Protein AF-A0A2V6KNR4-F1 (afdb_monomer)

pLDDT: mean 74.86, std 13.22, range [48.16, 92.19]

Structure (mmCIF, N/CA/C/O backbone):
data_AF-A0A2V6KNR4-F1
#
_entry.id   AF-A0A2V6KNR4-F1
#
loop_
_atom_site.group_PDB
_atom_site.id
_atom_site.type_symbol
_atom_site.label_atom_id
_atom_site.label_alt_id
_atom_site.label_comp_id
_atom_site.label_asym_id
_atom_site.label_entity_id
_atom_site.label_seq_id
_atom_site.pdbx_PDB_ins_code
_atom_site.Cartn_x
_atom_site.Cartn_y
_atom_site.Cartn_z
_atom_site.occupancy
_atom_site.B_iso_or_equiv
_atom_site.auth_seq_id
_atom_site.auth_comp_id
_atom_site.auth_asym_id
_atom_site.auth_atom_id
_atom_site.pdbx_PDB_model_num
ATOM 1 N N . MET A 1 1 ? -11.192 9.479 -8.116 1.00 60.47 1 MET A N 1
ATOM 2 C CA . MET A 1 1 ? -10.828 9.309 -6.692 1.00 60.47 1 MET A CA 1
ATOM 3 C C . MET A 1 1 ? -11.969 8.839 -5.786 1.00 60.47 1 MET A C 1
ATOM 5 O O . MET A 1 1 ? -11.672 8.175 -4.806 1.00 60.47 1 MET A O 1
ATOM 9 N N . LEU A 1 2 ? -13.256 9.095 -6.080 1.00 73.62 2 LEU A N 1
ATOM 10 C CA . LEU A 1 2 ? -14.372 8.610 -5.236 1.00 73.62 2 LEU A CA 1
ATOM 11 C C . LEU A 1 2 ? -14.431 7.077 -5.066 1.00 73.62 2 LEU A C 1
ATOM 13 O O . LEU A 1 2 ? -14.937 6.596 -4.057 1.00 73.62 2 LEU A O 1
ATOM 17 N N . HIS A 1 3 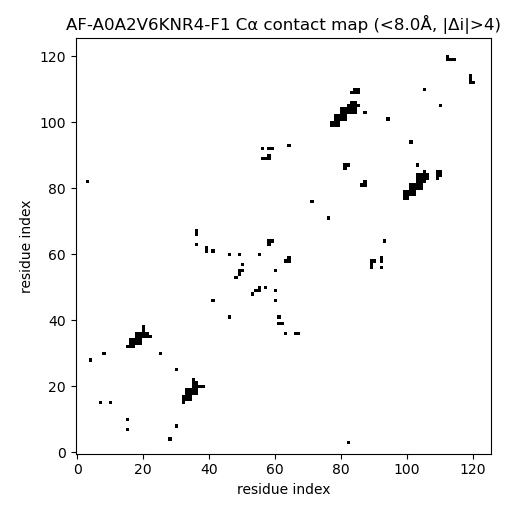? -13.924 6.321 -6.042 1.00 78.62 3 HIS A N 1
ATOM 18 C CA . HIS A 1 3 ? -13.917 4.855 -6.023 1.00 78.62 3 HIS A CA 1
ATOM 19 C C . HIS A 1 3 ? -13.032 4.268 -4.912 1.00 78.62 3 HIS A C 1
ATOM 21 O O . HIS A 1 3 ? -13.450 3.303 -4.282 1.00 78.62 3 HIS A O 1
ATOM 27 N N . ILE A 1 4 ? -11.877 4.879 -4.613 1.00 81.25 4 ILE A N 1
ATOM 28 C CA . ILE A 1 4 ? -10.983 4.417 -3.536 1.00 81.25 4 ILE A CA 1
ATOM 29 C C . ILE A 1 4 ? -11.666 4.631 -2.187 1.00 81.25 4 ILE A C 1
ATOM 31 O O . ILE A 1 4 ? -11.837 3.693 -1.417 1.00 81.25 4 ILE A O 1
ATOM 35 N N . TYR A 1 5 ? -12.133 5.859 -1.941 1.00 85.19 5 TYR A N 1
ATOM 36 C CA . TYR A 1 5 ? -12.766 6.227 -0.675 1.00 85.19 5 TYR A CA 1
ATOM 37 C C . TYR A 1 5 ? -13.986 5.359 -0.362 1.00 85.19 5 TYR A C 1
ATOM 39 O O . TYR A 1 5 ? -14.135 4.869 0.754 1.00 85.19 5 TYR A O 1
ATOM 47 N N . ARG A 1 6 ? -14.850 5.130 -1.361 1.00 85.88 6 ARG A N 1
ATOM 48 C CA . ARG A 1 6 ? -16.026 4.269 -1.197 1.00 85.88 6 ARG A CA 1
ATOM 49 C C . ARG A 1 6 ? -15.644 2.831 -0.882 1.00 85.88 6 ARG A C 1
ATOM 51 O O . ARG A 1 6 ? -16.311 2.235 -0.051 1.00 85.88 6 ARG A O 1
ATOM 58 N N . GLN A 1 7 ? -14.609 2.287 -1.521 1.00 84.62 7 GLN A N 1
ATOM 59 C CA . GLN A 1 7 ? -14.187 0.914 -1.255 1.00 84.62 7 GLN A CA 1
ATOM 60 C C . GLN A 1 7 ? -13.631 0.764 0.155 1.00 84.62 7 GLN A C 1
ATOM 62 O O . GLN A 1 7 ? -14.118 -0.093 0.877 1.00 84.62 7 GLN A O 1
ATOM 67 N N . VAL A 1 8 ? -12.711 1.635 0.579 1.00 86.31 8 VAL A N 1
ATOM 68 C CA . VAL A 1 8 ? -12.142 1.557 1.933 1.00 86.31 8 VAL A CA 1
ATOM 69 C C . VAL A 1 8 ? -13.229 1.761 2.997 1.00 86.31 8 VAL A C 1
ATOM 71 O O . VAL A 1 8 ? -13.300 1.006 3.958 1.00 86.31 8 VAL A O 1
ATOM 74 N N . LYS A 1 9 ? -14.138 2.728 2.806 1.00 87.75 9 LYS A N 1
ATOM 75 C CA . LYS A 1 9 ? -15.211 3.022 3.774 1.00 87.75 9 LYS A CA 1
ATOM 76 C C . LYS A 1 9 ? -16.327 1.971 3.813 1.00 87.75 9 LYS A C 1
ATOM 78 O O . LYS A 1 9 ? -17.048 1.889 4.802 1.00 87.75 9 LYS A O 1
ATOM 83 N N . ALA A 1 10 ? -16.530 1.218 2.733 1.00 88.44 10 ALA A N 1
ATOM 84 C CA . ALA A 1 10 ? -17.597 0.222 2.658 1.00 88.44 10 ALA A CA 1
ATOM 85 C C . ALA A 1 10 ? -17.234 -1.111 3.329 1.00 88.44 10 ALA A C 1
ATOM 87 O O . ALA A 1 10 ? -18.125 -1.944 3.507 1.00 88.44 10 ALA A O 1
ATOM 88 N N . LEU A 1 11 ? -15.965 -1.319 3.695 1.00 87.81 11 LEU A N 1
ATOM 89 C CA . LEU A 1 11 ? -15.521 -2.526 4.383 1.00 87.81 11 LEU A CA 1
ATOM 90 C C . LEU A 1 11 ? -16.174 -2.614 5.770 1.00 87.81 11 LEU A C 1
ATOM 92 O O . LEU A 1 11 ? -16.211 -1.647 6.528 1.00 87.81 11 LEU A O 1
ATOM 96 N N . ARG A 1 12 ? -16.735 -3.784 6.085 1.00 87.50 12 ARG A N 1
ATOM 97 C CA . ARG A 1 12 ? -17.378 -4.090 7.370 1.00 87.50 12 ARG A CA 1
ATOM 98 C C . ARG A 1 12 ? -16.817 -5.400 7.904 1.00 87.50 12 ARG A C 1
ATOM 100 O O . ARG A 1 12 ? -16.539 -6.301 7.121 1.00 87.50 12 ARG A O 1
ATOM 107 N N . GLY A 1 13 ? -16.693 -5.508 9.226 1.00 88.00 13 GLY A N 1
ATOM 108 C CA . GLY A 1 13 ? -16.184 -6.719 9.883 1.00 88.00 13 GLY A CA 1
ATOM 109 C C . GLY A 1 13 ? -14.665 -6.897 9.806 1.00 88.00 13 GLY A C 1
ATOM 110 O O . GLY A 1 13 ? -14.168 -7.952 10.175 1.00 88.00 13 GLY A O 1
ATOM 111 N N . VAL A 1 14 ? -13.939 -5.876 9.348 1.00 88.81 14 VAL A N 1
ATOM 112 C CA . VAL A 1 14 ? -12.473 -5.827 9.317 1.00 88.81 14 VAL A CA 1
ATOM 113 C C . VAL A 1 14 ? -12.007 -4.489 9.879 1.00 88.81 14 VAL A C 1
ATOM 115 O O . VAL A 1 14 ? -12.684 -3.477 9.680 1.00 88.81 14 VAL A O 1
ATOM 118 N N . ASP A 1 15 ? -10.867 -4.481 10.572 1.00 89.88 15 ASP A N 1
ATOM 119 C CA . ASP A 1 15 ? -10.187 -3.238 10.929 1.00 89.88 15 ASP A CA 1
ATOM 120 C C . ASP A 1 15 ? -9.219 -2.847 9.810 1.00 89.88 15 ASP A C 1
ATOM 122 O O . ASP A 1 15 ? -8.408 -3.655 9.361 1.00 89.88 15 ASP A O 1
ATOM 126 N N . THR A 1 16 ? -9.338 -1.619 9.316 1.00 91.38 16 THR A N 1
ATOM 127 C CA . THR A 1 16 ? -8.638 -1.172 8.109 1.00 91.38 16 THR A CA 1
ATOM 128 C C . THR A 1 16 ? -7.863 0.097 8.379 1.00 91.38 16 THR A C 1
ATOM 130 O O . THR A 1 16 ? -8.418 1.079 8.877 1.00 91.38 16 THR A O 1
ATOM 133 N N . PHE A 1 17 ? -6.611 0.109 7.943 1.00 92.19 17 PHE A N 1
ATOM 134 C CA . PHE A 1 17 ? -5.792 1.306 7.847 1.00 92.19 17 PHE A CA 1
ATOM 135 C C . PHE A 1 17 ? -5.276 1.455 6.415 1.00 92.19 17 PHE A C 1
ATOM 137 O O . PHE A 1 17 ? -5.136 0.481 5.675 1.00 92.19 17 PHE A O 1
ATOM 144 N N . VAL A 1 18 ? -5.037 2.695 6.002 1.00 90.25 18 VAL A N 1
ATOM 145 C CA . VAL A 1 18 ? -4.603 3.029 4.646 1.00 90.25 18 VAL A CA 1
ATOM 146 C C . VAL A 1 18 ? -3.178 3.534 4.693 1.00 90.25 18 VAL A C 1
ATOM 148 O O . VAL A 1 18 ? -2.905 4.550 5.322 1.00 90.25 18 VAL A O 1
ATOM 151 N N . VAL A 1 19 ? -2.288 2.878 3.955 1.00 88.12 19 VAL A N 1
ATOM 152 C CA . VAL A 1 19 ? -0.924 3.358 3.739 1.00 88.12 19 VAL A CA 1
ATOM 153 C C . VAL A 1 19 ? -0.850 4.062 2.383 1.00 88.12 19 VAL A C 1
ATOM 155 O O . VAL A 1 19 ? -1.177 3.476 1.352 1.00 88.12 19 VAL A O 1
ATOM 158 N N . THR A 1 20 ? -0.425 5.326 2.358 1.00 85.81 20 THR A N 1
ATOM 159 C CA . THR A 1 20 ? -0.319 6.123 1.122 1.00 85.81 20 THR A CA 1
ATOM 160 C C . THR A 1 20 ? 0.936 6.994 1.097 1.00 85.81 20 THR A C 1
ATOM 162 O O . THR A 1 20 ? 1.550 7.266 2.122 1.00 85.81 20 THR A O 1
ATOM 165 N N . LYS A 1 21 ? 1.342 7.458 -0.089 1.00 81.00 21 LYS A N 1
ATOM 166 C CA . LYS A 1 21 ? 2.431 8.445 -0.245 1.00 81.00 21 LYS A CA 1
ATOM 167 C C . LYS A 1 21 ? 1.954 9.884 -0.083 1.00 81.00 21 LYS A C 1
ATOM 169 O O . LYS A 1 21 ? 2.765 10.775 0.153 1.00 81.00 21 LYS A O 1
ATOM 174 N N . GLU A 1 22 ? 0.664 10.117 -0.294 1.00 81.81 22 GLU A N 1
ATOM 175 C CA . GLU A 1 22 ? 0.073 11.447 -0.277 1.00 81.81 22 GLU A CA 1
ATOM 176 C C . GLU A 1 22 ? -1.418 11.360 0.051 1.00 81.81 22 GLU A C 1
ATOM 178 O O . GLU A 1 22 ? -2.108 10.434 -0.384 1.00 81.81 22 GLU A O 1
ATOM 183 N N . VAL A 1 23 ? -1.902 12.339 0.813 1.00 85.69 23 VAL A N 1
ATOM 184 C CA . VAL A 1 23 ? -3.318 12.517 1.141 1.00 85.69 23 VAL A CA 1
ATOM 185 C C . VAL A 1 23 ? -3.790 13.794 0.464 1.00 85.69 23 VAL A C 1
ATOM 187 O O . VAL A 1 23 ? -3.161 14.839 0.602 1.00 85.69 23 VAL A O 1
ATOM 190 N N . GLN A 1 24 ? -4.901 13.717 -0.265 1.00 86.69 24 GLN A N 1
ATOM 191 C CA . GLN A 1 24 ? -5.499 14.863 -0.944 1.00 86.69 24 GLN A CA 1
ATOM 192 C C . GLN A 1 24 ? -6.975 14.982 -0.568 1.00 86.69 24 GLN A C 1
ATOM 194 O O . GLN A 1 24 ? -7.670 13.972 -0.467 1.00 86.69 24 GLN A O 1
ATOM 199 N N . ASN A 1 25 ? -7.470 16.217 -0.440 1.00 85.56 25 ASN A N 1
ATOM 200 C CA . ASN A 1 25 ? -8.877 16.518 -0.149 1.00 85.56 25 ASN A CA 1
ATOM 201 C C . ASN A 1 25 ? -9.402 15.861 1.148 1.00 85.56 25 ASN A C 1
ATOM 203 O O . ASN A 1 25 ? -10.516 15.334 1.161 1.00 85.56 25 ASN A O 1
ATOM 207 N N . ALA A 1 26 ? -8.618 15.895 2.232 1.00 85.81 26 ALA A N 1
ATOM 208 C CA . ALA A 1 26 ? -8.975 15.272 3.512 1.00 85.81 26 ALA A CA 1
ATOM 209 C C . ALA A 1 26 ? -10.314 15.782 4.083 1.00 85.81 26 ALA A C 1
ATOM 211 O O . ALA A 1 26 ? -11.095 14.995 4.607 1.00 85.81 26 ALA A O 1
ATOM 212 N N . GLU A 1 27 ? -10.626 17.069 3.892 1.00 86.50 27 GLU A N 1
ATOM 213 C CA . GLU A 1 27 ? -11.904 17.672 4.307 1.00 86.50 27 GLU A CA 1
ATOM 214 C C . GLU A 1 27 ? -13.115 17.045 3.599 1.00 86.50 27 GLU A C 1
ATOM 216 O O . GLU A 1 27 ? -14.188 16.899 4.180 1.00 86.50 27 GLU A O 1
ATOM 221 N N . ARG A 1 28 ? -12.946 16.637 2.335 1.00 86.50 28 ARG A N 1
ATOM 222 C CA . ARG A 1 28 ? -14.015 16.040 1.524 1.00 86.50 28 ARG A CA 1
ATOM 223 C C . ARG A 1 28 ? -14.112 14.524 1.703 1.00 86.50 28 ARG A C 1
ATOM 225 O O . ARG A 1 28 ? -15.179 13.951 1.485 1.00 86.50 28 ARG A O 1
ATOM 232 N N . PHE A 1 29 ? -13.007 13.877 2.067 1.00 86.50 29 PHE A N 1
ATOM 233 C CA . PHE A 1 29 ? -12.893 12.426 2.207 1.00 86.50 29 PHE A CA 1
ATOM 234 C C . PHE A 1 29 ? -12.259 12.054 3.554 1.00 86.50 29 PHE A C 1
ATOM 236 O O . PHE A 1 29 ? -11.127 11.569 3.585 1.00 86.50 29 PHE A O 1
ATOM 243 N N . PRO A 1 30 ? -12.980 12.259 4.672 1.00 86.69 30 PRO A N 1
ATOM 244 C CA . PRO A 1 30 ? -12.440 11.986 5.996 1.00 86.69 30 PRO A CA 1
ATOM 245 C C . PRO A 1 30 ? -12.264 10.480 6.210 1.00 86.69 30 PRO A C 1
ATOM 247 O O . PRO A 1 30 ? -13.205 9.701 5.998 1.00 86.69 30 PRO A O 1
ATOM 250 N N . PHE A 1 31 ? -11.060 10.089 6.627 1.00 87.19 31 PHE A N 1
ATOM 251 C CA . PHE A 1 31 ? -10.692 8.739 7.046 1.00 87.19 31 PHE A CA 1
ATOM 252 C C . PHE A 1 31 ? -9.608 8.839 8.128 1.00 87.19 31 PHE A C 1
ATOM 254 O O . PHE A 1 31 ? -8.637 9.567 7.947 1.00 87.19 31 PHE A O 1
ATOM 261 N N . GLU A 1 32 ? -9.792 8.158 9.260 1.00 83.38 32 GLU A N 1
ATOM 262 C CA . GLU A 1 32 ? -8.971 8.379 10.462 1.00 83.38 32 GLU A CA 1
ATOM 263 C C . GLU A 1 32 ? -7.641 7.619 10.427 1.00 83.38 32 GLU A C 1
ATOM 265 O O . GLU A 1 32 ? -6.590 8.176 10.733 1.00 83.38 32 GLU A O 1
ATOM 270 N N . LYS A 1 33 ? -7.665 6.346 10.020 1.00 88.88 33 LYS A N 1
ATOM 271 C CA . LYS A 1 33 ? -6.498 5.454 10.061 1.00 88.88 33 LYS A CA 1
ATOM 272 C C . LYS A 1 33 ? -5.667 5.566 8.782 1.00 88.88 33 LYS A C 1
ATOM 274 O O . LYS A 1 33 ? -5.646 4.639 7.973 1.00 88.88 33 LYS A O 1
ATOM 279 N N . ILE A 1 34 ? -5.031 6.719 8.564 1.00 88.56 34 ILE A N 1
ATOM 280 C CA . ILE A 1 34 ? -4.140 6.950 7.416 1.00 88.56 34 ILE A CA 1
ATOM 281 C C . ILE A 1 34 ? -2.685 7.053 7.873 1.00 88.56 34 ILE A C 1
ATOM 283 O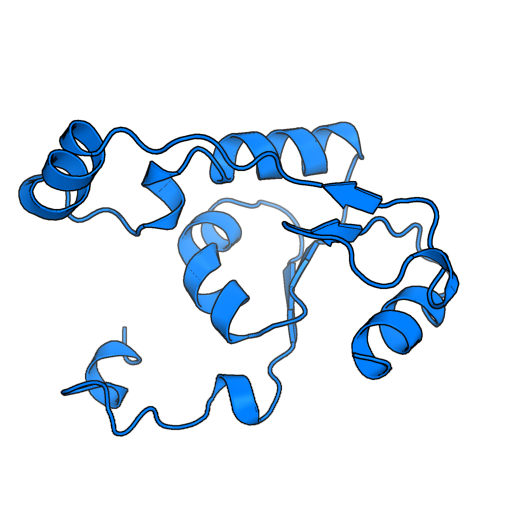 O . ILE A 1 34 ? -2.340 7.914 8.675 1.00 88.56 34 ILE A O 1
ATOM 287 N N . GLU A 1 35 ? -1.825 6.243 7.266 1.00 86.69 35 GLU A N 1
ATOM 288 C CA . GLU A 1 35 ? -0.375 6.282 7.421 1.00 86.69 35 GLU A CA 1
ATOM 289 C C . GLU A 1 35 ? 0.273 6.831 6.148 1.00 86.69 35 GLU A C 1
ATOM 291 O O . GLU A 1 35 ? 0.122 6.279 5.051 1.00 86.69 35 GLU A O 1
ATOM 296 N N . VAL A 1 36 ? 1.008 7.936 6.281 1.00 83.75 36 VAL A N 1
ATOM 297 C CA . VAL A 1 36 ? 1.701 8.565 5.151 1.00 83.75 36 VAL A CA 1
ATOM 298 C C . VAL A 1 36 ? 3.163 8.143 5.148 1.00 83.75 36 VAL A C 1
ATOM 300 O O . VAL A 1 36 ? 3.926 8.508 6.042 1.00 83.75 36 VAL A O 1
ATOM 303 N N . ILE A 1 37 ? 3.582 7.407 4.115 1.00 77.81 37 ILE A N 1
ATOM 304 C CA . ILE A 1 37 ? 4.978 6.991 3.964 1.00 77.81 37 ILE A CA 1
ATOM 305 C C . ILE A 1 37 ? 5.838 8.237 3.699 1.00 77.81 37 ILE A C 1
ATOM 307 O O . ILE A 1 37 ? 5.631 8.921 2.686 1.00 77.81 37 ILE A O 1
ATOM 311 N N . PRO A 1 38 ? 6.845 8.530 4.542 1.00 67.06 38 PRO A N 1
ATOM 312 C CA . PRO A 1 38 ? 7.729 9.661 4.320 1.00 67.06 38 PRO A CA 1
ATOM 313 C C . PRO A 1 38 ? 8.538 9.466 3.033 1.00 67.06 38 PRO A C 1
ATOM 315 O O . PRO A 1 38 ? 9.177 8.433 2.816 1.00 67.06 38 PRO A O 1
ATOM 318 N N . LYS A 1 39 ? 8.563 10.492 2.175 1.00 60.50 39 LYS A N 1
ATOM 319 C CA . LYS A 1 39 ? 9.411 10.517 0.974 1.00 60.50 39 LYS A CA 1
ATOM 320 C C . LYS A 1 3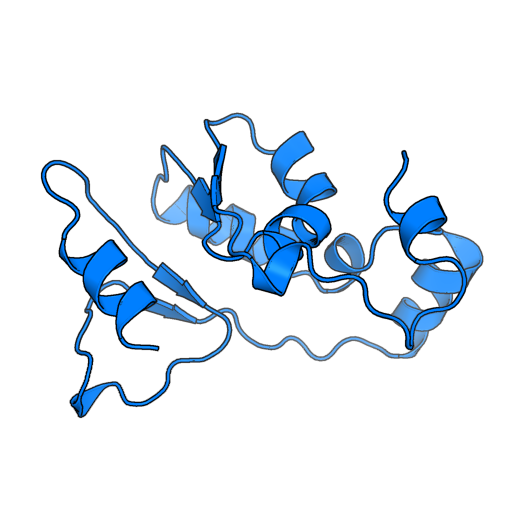9 ? 10.883 10.618 1.405 1.00 60.50 39 LYS A C 1
ATOM 322 O O . LYS A 1 39 ? 11.396 11.718 1.607 1.00 60.50 39 LYS A O 1
ATOM 327 N N . ARG A 1 40 ? 11.586 9.488 1.554 1.00 57.62 40 ARG A N 1
ATOM 328 C CA . ARG A 1 40 ? 13.043 9.503 1.774 1.00 57.62 40 ARG A CA 1
ATOM 329 C C . ARG A 1 40 ? 13.755 9.999 0.515 1.00 57.62 40 ARG A C 1
ATOM 331 O O . ARG A 1 40 ? 13.483 9.536 -0.593 1.00 57.62 40 ARG A O 1
ATOM 338 N N . ARG A 1 41 ? 14.687 10.944 0.687 1.00 53.69 41 ARG A N 1
ATOM 339 C CA . ARG A 1 41 ? 15.568 11.405 -0.394 1.00 53.69 41 ARG A CA 1
ATOM 340 C C . ARG A 1 41 ? 16.472 10.243 -0.809 1.00 53.69 41 ARG A C 1
ATOM 342 O O . ARG A 1 41 ? 17.332 9.820 -0.045 1.00 53.69 41 ARG A O 1
ATOM 349 N N . THR A 1 42 ? 16.271 9.713 -2.010 1.00 55.34 42 THR A N 1
ATOM 350 C CA . THR A 1 42 ? 17.174 8.720 -2.603 1.00 55.34 42 THR A CA 1
ATOM 351 C C . THR A 1 42 ? 18.512 9.369 -2.930 1.00 55.34 42 THR A C 1
ATOM 353 O O . THR A 1 42 ? 18.548 10.349 -3.673 1.00 55.34 42 THR A O 1
ATOM 356 N N . ASN A 1 43 ? 19.612 8.800 -2.438 1.00 55.97 43 ASN A N 1
ATOM 357 C CA . ASN A 1 43 ? 20.950 9.208 -2.859 1.00 55.97 43 ASN A CA 1
ATOM 358 C C . ASN A 1 43 ? 21.136 8.871 -4.350 1.00 55.97 43 ASN A C 1
ATOM 360 O O . ASN A 1 43 ? 20.952 7.727 -4.765 1.00 55.97 43 ASN A O 1
ATOM 364 N N . LEU A 1 44 ? 21.494 9.844 -5.185 1.00 55.06 44 LEU A N 1
ATOM 365 C CA . LEU A 1 44 ? 21.645 9.624 -6.632 1.00 55.06 44 LEU A CA 1
ATOM 366 C C . LEU A 1 44 ? 22.779 8.630 -6.959 1.00 55.06 44 LEU A C 1
ATOM 368 O O . LEU A 1 44 ? 22.680 7.872 -7.921 1.00 55.06 44 LEU A O 1
ATOM 372 N N . PHE A 1 45 ? 23.814 8.563 -6.118 1.00 59.28 45 PHE A N 1
ATOM 373 C CA . PHE A 1 45 ? 24.944 7.641 -6.283 1.00 59.28 45 PHE A CA 1
ATOM 374 C C . PHE A 1 45 ? 24.565 6.182 -6.046 1.00 59.28 45 PHE A C 1
ATOM 376 O O . PHE A 1 45 ? 24.849 5.322 -6.879 1.00 59.28 45 PHE A O 1
ATOM 383 N N . VAL A 1 46 ? 23.858 5.902 -4.950 1.00 59.34 46 VAL A N 1
ATOM 384 C CA . VAL A 1 46 ? 23.434 4.531 -4.649 1.00 59.34 46 VAL A CA 1
ATOM 385 C C . VAL A 1 46 ? 22.305 4.102 -5.618 1.00 59.34 46 VAL A C 1
ATOM 387 O O . VAL A 1 46 ? 22.191 2.924 -5.944 1.00 59.34 46 VAL A O 1
ATOM 390 N N . HIS A 1 47 ? 21.581 5.060 -6.230 1.00 54.53 47 HIS A N 1
ATOM 391 C CA . HIS A 1 47 ? 20.651 4.803 -7.342 1.00 54.53 47 HIS A CA 1
ATOM 392 C C . HIS A 1 47 ? 21.379 4.306 -8.590 1.00 54.53 47 HIS A C 1
ATOM 394 O O . HIS A 1 47 ? 20.956 3.326 -9.199 1.00 54.53 47 HIS A O 1
ATOM 400 N N . GLY A 1 48 ? 22.473 4.976 -8.964 1.00 55.38 48 GLY A N 1
ATOM 401 C CA . GLY A 1 48 ? 23.327 4.552 -10.068 1.00 55.38 48 GLY A CA 1
ATOM 402 C C . GLY A 1 48 ? 23.921 3.169 -9.815 1.00 55.38 48 GLY A C 1
ATOM 403 O O . GLY A 1 48 ? 23.811 2.292 -10.667 1.00 55.38 48 GLY A O 1
ATOM 404 N N . TRP A 1 49 ? 24.459 2.937 -8.617 1.00 56.59 49 TRP A N 1
ATOM 405 C CA . TRP A 1 49 ? 25.090 1.664 -8.269 1.00 56.59 49 TRP A CA 1
ATOM 406 C C . TRP A 1 49 ? 24.112 0.481 -8.308 1.00 56.59 49 TRP A C 1
ATOM 408 O O . TRP A 1 49 ? 24.350 -0.494 -9.015 1.00 56.59 49 TRP A O 1
ATOM 418 N N . LEU A 1 50 ? 22.956 0.577 -7.644 1.00 56.97 50 LEU A N 1
ATOM 419 C CA . LEU A 1 50 ? 21.972 -0.517 -7.631 1.00 56.97 50 LEU A CA 1
ATOM 420 C C . LEU A 1 50 ? 21.295 -0.749 -8.982 1.00 56.97 50 LEU A C 1
ATOM 422 O O . LEU A 1 50 ? 20.941 -1.884 -9.300 1.00 56.97 50 LEU A O 1
ATOM 426 N N . LYS A 1 51 ? 21.140 0.302 -9.795 1.00 52.97 51 LYS A N 1
ATOM 427 C CA . LYS A 1 51 ? 20.570 0.185 -11.141 1.00 52.97 51 LYS A CA 1
ATOM 428 C C . LYS A 1 51 ? 21.535 -0.480 -12.122 1.00 52.97 51 LYS A C 1
ATOM 430 O O . LYS A 1 51 ? 21.094 -1.293 -12.930 1.00 52.97 51 LYS A O 1
ATOM 435 N N . PHE A 1 52 ? 22.819 -0.123 -12.080 1.00 54.81 52 PHE A N 1
ATOM 436 C CA . PHE A 1 52 ? 23.795 -0.567 -13.079 1.00 54.81 52 PHE A CA 1
ATOM 437 C C . PHE A 1 52 ? 24.603 -1.798 -12.655 1.00 54.81 52 PHE A C 1
ATOM 439 O O . PHE A 1 52 ? 24.915 -2.618 -13.514 1.00 54.81 52 PHE A O 1
ATOM 446 N N . VAL A 1 53 ? 24.900 -1.960 -11.363 1.00 55.66 53 VAL A N 1
ATOM 447 C CA . VAL A 1 53 ? 25.742 -3.055 -10.850 1.00 55.66 53 VAL A CA 1
ATOM 448 C C . VAL A 1 53 ? 24.892 -4.214 -10.333 1.00 55.66 53 VAL A C 1
ATOM 450 O O . VAL A 1 53 ? 25.125 -5.357 -10.708 1.00 55.66 53 VAL A O 1
ATOM 453 N N . GLU A 1 54 ? 23.869 -3.938 -9.520 1.00 53.94 54 GLU A N 1
ATOM 454 C CA . GLU A 1 54 ? 23.153 -4.993 -8.782 1.00 53.94 54 GLU A CA 1
ATOM 455 C C . GLU A 1 54 ? 21.823 -5.434 -9.421 1.00 53.94 54 GLU A C 1
ATOM 457 O O . GLU A 1 54 ? 21.233 -6.425 -8.998 1.00 53.94 54 GLU A O 1
ATOM 462 N N . ARG A 1 55 ? 21.338 -4.710 -10.445 1.00 56.97 55 ARG A N 1
ATOM 463 C CA . ARG A 1 55 ? 20.091 -4.991 -11.194 1.00 56.97 55 ARG A CA 1
ATOM 464 C C . ARG A 1 55 ? 18.864 -5.266 -10.306 1.00 56.97 55 ARG A C 1
ATOM 466 O O . ARG A 1 55 ? 17.939 -5.963 -10.721 1.00 56.97 55 ARG A O 1
ATOM 473 N N . ARG A 1 56 ? 18.826 -4.716 -9.088 1.00 52.44 56 ARG A N 1
ATOM 474 C CA . ARG A 1 56 ? 17.712 -4.941 -8.159 1.00 52.44 56 ARG A CA 1
ATOM 475 C C . ARG A 1 56 ? 16.488 -4.099 -8.544 1.00 52.44 56 ARG A C 1
ATOM 477 O O . ARG A 1 56 ? 16.640 -2.977 -9.039 1.00 52.44 56 ARG A O 1
ATOM 484 N N . PRO A 1 57 ? 15.263 -4.601 -8.309 1.00 53.59 57 PRO A N 1
ATOM 485 C CA . PRO A 1 57 ? 14.048 -3.860 -8.617 1.00 53.59 57 PRO A CA 1
ATOM 486 C C . PRO A 1 57 ? 13.966 -2.557 -7.796 1.00 53.59 57 PRO A C 1
ATOM 488 O O . PRO A 1 57 ? 14.370 -2.526 -6.631 1.00 53.59 57 PRO A O 1
ATOM 491 N N . PRO A 1 58 ? 13.423 -1.466 -8.371 1.00 52.12 58 PRO A N 1
ATOM 492 C CA . PRO A 1 58 ? 13.502 -0.112 -7.810 1.00 52.12 58 PRO A CA 1
ATOM 493 C C . PRO A 1 58 ? 12.871 0.068 -6.418 1.00 52.12 58 PRO A C 1
ATOM 495 O O . PRO A 1 58 ? 13.183 1.048 -5.742 1.00 52.12 58 PRO A O 1
ATOM 498 N N . ILE A 1 59 ? 12.026 -0.861 -5.965 1.00 52.34 59 ILE A N 1
ATOM 499 C CA . ILE A 1 59 ? 11.445 -0.860 -4.610 1.00 52.34 59 ILE A CA 1
ATOM 500 C C . ILE A 1 59 ? 12.444 -1.226 -3.524 1.00 52.34 59 ILE A C 1
ATOM 502 O O . ILE A 1 59 ? 12.390 -0.656 -2.436 1.00 52.34 59 ILE A O 1
ATOM 506 N N . VAL A 1 60 ? 13.409 -2.086 -3.842 1.00 49.88 60 VAL A N 1
ATOM 507 C CA . VAL A 1 60 ? 14.453 -2.494 -2.897 1.00 49.88 60 VAL A CA 1
ATOM 508 C C . VAL A 1 60 ? 15.346 -1.304 -2.532 1.00 49.88 60 VAL A C 1
ATOM 510 O O . VAL A 1 60 ? 15.820 -1.205 -1.406 1.00 49.88 60 VAL A O 1
ATOM 513 N N . TYR A 1 61 ? 15.526 -0.341 -3.443 1.00 48.16 61 TYR A N 1
ATOM 514 C CA . TYR A 1 61 ? 16.464 0.761 -3.236 1.00 48.16 61 TYR A CA 1
ATOM 515 C C . TYR A 1 61 ? 15.883 2.012 -2.539 1.00 48.16 61 TYR A C 1
ATOM 517 O O . TYR A 1 61 ? 16.631 2.856 -2.047 1.00 48.16 61 TYR A O 1
ATOM 525 N N . ARG A 1 62 ? 14.558 2.175 -2.437 1.00 54.38 62 ARG A N 1
ATOM 526 C CA . ARG A 1 62 ? 13.989 3.391 -1.813 1.00 54.38 62 ARG A CA 1
ATOM 527 C C . ARG A 1 62 ? 13.909 3.350 -0.284 1.00 54.38 62 ARG A C 1
ATOM 529 O O . ARG A 1 62 ? 13.514 4.345 0.317 1.00 54.38 62 ARG A O 1
ATOM 536 N N . GLY A 1 63 ? 14.232 2.218 0.350 1.00 56.12 63 GLY A N 1
ATOM 537 C CA . GLY A 1 63 ? 13.953 2.005 1.779 1.00 56.12 63 GLY A CA 1
ATOM 538 C C . GLY A 1 63 ? 12.451 1.991 2.106 1.00 56.12 63 GLY A C 1
ATOM 539 O O . GLY A 1 63 ? 12.069 1.958 3.275 1.00 56.12 63 GLY A O 1
ATOM 540 N N . GLU A 1 64 ? 11.601 2.010 1.070 1.00 63.94 64 GLU A N 1
ATOM 541 C CA . GLU A 1 64 ? 10.147 1.895 1.182 1.00 63.94 64 GLU A CA 1
ATOM 542 C C . GLU A 1 64 ? 9.768 0.507 1.725 1.00 63.94 64 GLU A C 1
ATOM 544 O O . GLU A 1 64 ? 8.819 0.427 2.492 1.00 63.94 64 GLU A O 1
ATOM 549 N N . TYR A 1 65 ? 10.558 -0.540 1.425 1.00 67.06 65 TYR A N 1
ATOM 550 C CA . TYR A 1 65 ? 10.380 -1.902 1.954 1.00 67.06 65 TYR A CA 1
ATOM 551 C C . TYR A 1 65 ? 10.348 -1.923 3.485 1.00 67.06 65 TYR A C 1
ATOM 553 O O . TYR A 1 65 ? 9.327 -2.258 4.064 1.00 67.06 65 TYR A O 1
ATOM 561 N N . GLN A 1 66 ? 11.436 -1.497 4.141 1.00 68.38 66 GLN A N 1
ATOM 562 C CA . GLN A 1 66 ? 11.546 -1.543 5.607 1.00 68.38 66 GLN A CA 1
ATOM 563 C C . GLN A 1 66 ? 10.482 -0.681 6.283 1.00 68.38 66 GLN A C 1
ATOM 565 O O . GLN A 1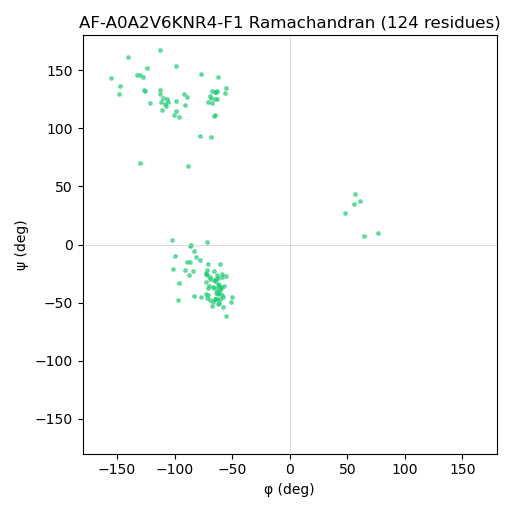 66 ? 9.984 -1.020 7.345 1.00 68.38 66 GLN A O 1
ATOM 570 N N . THR A 1 67 ? 10.124 0.444 5.662 1.00 73.06 67 THR A N 1
ATOM 571 C CA . THR A 1 67 ? 9.100 1.330 6.220 1.00 73.06 67 THR A CA 1
ATOM 572 C C . THR A 1 67 ? 7.714 0.702 6.111 1.00 73.06 67 THR A C 1
ATOM 574 O O . THR A 1 67 ? 6.953 0.772 7.068 1.00 73.06 67 THR A O 1
ATOM 577 N N . LEU A 1 68 ? 7.387 0.090 4.968 1.00 78.00 68 LEU A N 1
ATOM 578 C CA . LEU A 1 68 ? 6.114 -0.600 4.775 1.00 78.00 68 LEU A CA 1
ATOM 579 C C . LEU A 1 68 ? 6.010 -1.814 5.701 1.00 78.00 68 LEU A C 1
ATOM 581 O O . LEU A 1 68 ? 5.011 -1.945 6.392 1.00 78.00 68 LEU A O 1
ATOM 585 N N . ASP A 1 69 ? 7.060 -2.627 5.768 1.00 79.12 69 ASP A N 1
ATOM 586 C CA . ASP A 1 69 ? 7.146 -3.810 6.625 1.00 79.12 69 ASP A CA 1
ATOM 587 C C . ASP A 1 69 ? 6.948 -3.448 8.103 1.00 79.12 69 ASP A C 1
ATOM 589 O O . ASP A 1 69 ? 5.997 -3.892 8.738 1.00 79.12 69 ASP A O 1
ATOM 593 N N . SER A 1 70 ? 7.731 -2.492 8.620 1.00 81.31 70 SER A N 1
ATOM 594 C CA . SER A 1 70 ? 7.583 -2.019 10.001 1.00 81.31 70 SER A CA 1
ATOM 595 C C . SER A 1 70 ? 6.229 -1.363 10.288 1.00 81.31 70 SER A C 1
ATOM 597 O O . SER A 1 70 ? 5.784 -1.373 11.435 1.00 81.31 70 SER A O 1
ATOM 599 N N . LEU A 1 71 ? 5.577 -0.745 9.295 1.00 83.50 71 LEU A N 1
ATOM 600 C CA . LEU A 1 71 ? 4.219 -0.215 9.458 1.00 83.50 71 LEU A CA 1
ATOM 601 C C . LEU A 1 71 ? 3.199 -1.353 9.546 1.00 83.50 71 LEU A C 1
ATOM 603 O O . LEU A 1 71 ? 2.349 -1.329 10.432 1.00 83.50 71 LEU A O 1
ATOM 607 N N . LEU A 1 72 ? 3.293 -2.346 8.663 1.00 85.12 72 LEU A N 1
ATOM 608 C CA . LEU A 1 72 ? 2.398 -3.500 8.662 1.00 85.12 72 LEU A CA 1
ATOM 609 C C . LEU A 1 72 ? 2.562 -4.338 9.938 1.00 85.12 72 LEU A C 1
ATOM 611 O O . LEU A 1 72 ? 1.557 -4.716 10.535 1.00 85.12 72 LEU A O 1
ATOM 615 N N . GLU A 1 73 ? 3.793 -4.563 10.401 1.00 85.25 73 GLU A N 1
ATOM 616 C CA . GLU A 1 73 ? 4.076 -5.241 11.672 1.00 85.25 73 GLU A CA 1
ATOM 617 C C . GLU A 1 73 ? 3.536 -4.457 12.872 1.00 85.25 73 GLU A C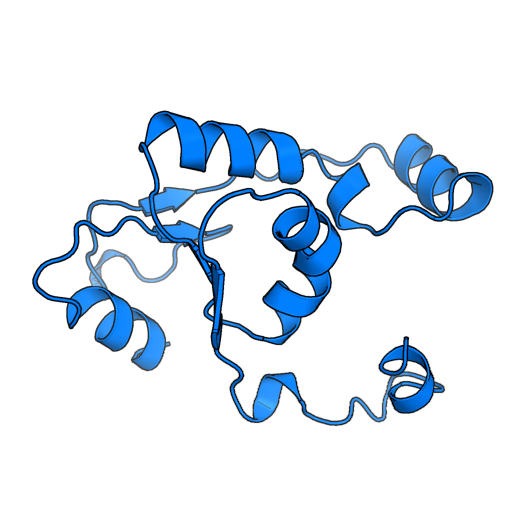 1
ATOM 619 O O . GLU A 1 73 ? 2.861 -5.026 13.729 1.00 85.25 73 GLU A O 1
ATOM 624 N N . ARG A 1 74 ? 3.775 -3.138 12.925 1.00 86.62 74 ARG A N 1
ATOM 625 C CA . ARG A 1 74 ? 3.311 -2.273 14.024 1.00 86.62 74 ARG A CA 1
ATOM 626 C C . ARG A 1 74 ? 1.795 -2.270 14.163 1.00 86.62 74 ARG A C 1
ATOM 628 O O . ARG A 1 74 ? 1.289 -2.226 15.281 1.00 86.62 74 ARG A O 1
ATOM 635 N N . HIS A 1 75 ? 1.090 -2.276 13.037 1.00 86.31 75 HIS A N 1
ATOM 636 C CA . HIS A 1 75 ? -0.371 -2.320 13.002 1.00 86.31 75 HIS A CA 1
ATOM 637 C C . HIS A 1 75 ? -0.926 -3.747 13.079 1.00 86.31 75 HIS A C 1
ATOM 639 O O . HIS A 1 75 ? -2.140 -3.917 13.082 1.00 86.31 75 HIS A O 1
ATOM 645 N N . GLY A 1 76 ? -0.065 -4.770 13.157 1.00 86.75 76 GLY A N 1
ATOM 646 C CA . GLY A 1 76 ? -0.484 -6.167 13.247 1.00 86.75 76 GLY A CA 1
ATOM 647 C C . GLY A 1 76 ? -1.288 -6.627 12.032 1.00 86.75 76 GLY A C 1
ATOM 648 O O . GLY A 1 76 ? -2.249 -7.367 12.184 1.00 86.75 76 GLY A O 1
ATOM 649 N N . ALA A 1 77 ? -0.938 -6.169 10.828 1.00 89.69 77 ALA A N 1
ATOM 650 C CA . ALA A 1 77 ? -1.739 -6.417 9.634 1.00 89.69 77 ALA A CA 1
ATOM 651 C C . ALA A 1 77 ? -1.830 -7.915 9.302 1.00 89.69 77 ALA A C 1
ATOM 653 O O . ALA A 1 77 ? -0.804 -8.569 9.110 1.00 89.69 77 ALA A O 1
ATOM 654 N N . ASP A 1 78 ? -3.049 -8.440 9.176 1.00 91.94 78 ASP A N 1
ATOM 655 C CA . ASP A 1 78 ? -3.307 -9.839 8.799 1.00 91.94 78 ASP A CA 1
ATOM 656 C C . ASP A 1 78 ? -3.457 -10.040 7.286 1.00 91.94 78 ASP A C 1
ATOM 658 O O . ASP A 1 78 ? -3.278 -11.144 6.776 1.00 91.94 78 ASP A O 1
ATOM 662 N N . LEU A 1 79 ? -3.785 -8.971 6.553 1.00 92.00 79 LEU A N 1
ATOM 663 C CA . LEU A 1 79 ? -3.991 -8.987 5.107 1.00 92.00 79 LEU A CA 1
ATOM 664 C C . LEU A 1 79 ? -3.567 -7.655 4.489 1.00 92.00 79 LEU A C 1
ATOM 666 O O . LEU A 1 79 ? -3.918 -6.586 4.987 1.00 92.00 79 LEU A O 1
ATOM 670 N N . MET A 1 80 ? -2.867 -7.718 3.356 1.00 91.31 80 MET A N 1
ATOM 671 C CA . MET A 1 80 ? -2.509 -6.537 2.569 1.00 91.31 80 MET A CA 1
ATOM 672 C C . MET A 1 80 ? -3.354 -6.455 1.297 1.00 91.31 80 MET A C 1
ATOM 674 O O . MET A 1 80 ? -3.336 -7.372 0.477 1.00 91.31 80 MET A O 1
ATOM 678 N N . HIS A 1 81 ? -4.045 -5.332 1.084 1.00 91.19 81 HIS A N 1
ATOM 679 C CA . HIS A 1 81 ? -4.773 -5.055 -0.158 1.00 91.19 81 HIS A CA 1
ATOM 680 C C . HIS A 1 81 ? -4.105 -3.931 -0.955 1.00 91.19 81 HIS A C 1
ATOM 682 O O . HIS A 1 81 ? -4.052 -2.782 -0.520 1.00 91.19 81 HIS A O 1
ATOM 688 N N . ILE A 1 82 ? -3.607 -4.257 -2.147 1.00 88.75 82 ILE A N 1
ATOM 689 C CA . ILE A 1 82 ? -3.020 -3.295 -3.079 1.00 88.75 82 ILE A CA 1
ATOM 690 C C . ILE A 1 82 ? -4.088 -2.883 -4.091 1.00 88.75 82 ILE A C 1
ATOM 692 O O . ILE A 1 82 ? -4.476 -3.661 -4.962 1.00 88.75 82 ILE A O 1
ATOM 696 N N . TYR A 1 83 ? -4.545 -1.635 -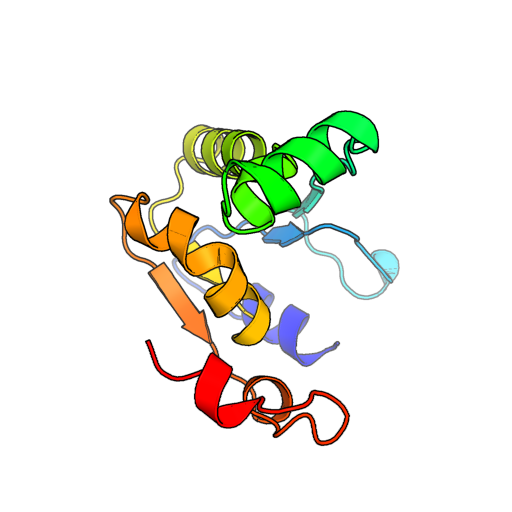3.983 1.00 83.44 83 TYR A N 1
ATOM 697 C CA . TYR A 1 83 ? -5.646 -1.113 -4.797 1.00 83.44 83 TYR A CA 1
ATOM 698 C C . TYR A 1 83 ? -5.308 -0.995 -6.287 1.00 83.44 83 TYR A C 1
ATOM 700 O O . TYR A 1 83 ? -6.161 -1.201 -7.138 1.00 83.44 83 TYR A O 1
ATOM 708 N N . PHE A 1 84 ? -4.067 -0.630 -6.608 1.00 79.38 84 PHE A N 1
ATOM 709 C CA . PHE A 1 84 ? -3.644 -0.389 -7.981 1.00 79.38 84 PHE A CA 1
ATOM 710 C C . PHE A 1 84 ? -2.737 -1.507 -8.478 1.00 79.38 84 PHE A C 1
ATOM 712 O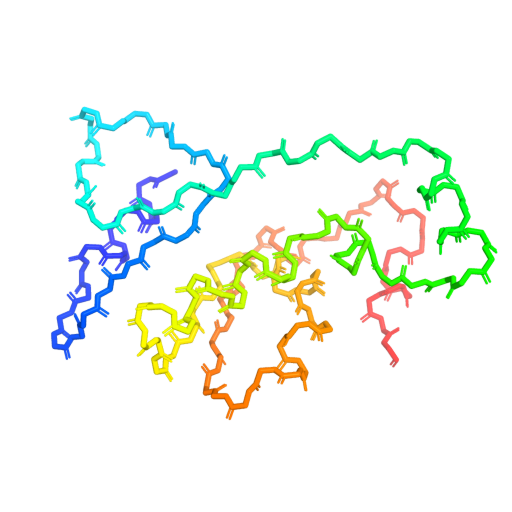 O . PHE A 1 84 ? -1.624 -1.682 -7.973 1.00 79.38 84 PHE A O 1
ATOM 719 N N . GLY A 1 85 ? -3.167 -2.203 -9.528 1.00 76.00 85 GLY A N 1
ATOM 720 C CA . GLY A 1 85 ? -2.463 -3.366 -10.064 1.00 76.00 85 GLY A CA 1
ATOM 721 C C . GLY A 1 85 ? -1.043 -3.042 -10.523 1.00 76.00 85 GLY A C 1
ATOM 722 O O . GLY A 1 85 ? -0.114 -3.805 -10.267 1.00 76.00 85 GLY A O 1
ATOM 723 N N . HIS A 1 86 ? -0.829 -1.855 -11.103 1.00 75.31 86 HIS A N 1
ATOM 724 C CA . HIS A 1 86 ? 0.513 -1.406 -11.481 1.00 75.31 86 HIS A CA 1
ATOM 725 C C . HIS A 1 86 ? 1.441 -1.272 -10.263 1.00 75.31 86 HIS A C 1
ATOM 727 O O . HIS A 1 86 ? 2.627 -1.584 -10.348 1.00 75.31 86 HIS A O 1
ATOM 733 N N . THR A 1 87 ? 0.908 -0.832 -9.118 1.00 74.94 87 THR A N 1
ATOM 734 C CA . THR A 1 87 ? 1.667 -0.755 -7.865 1.00 74.94 87 THR A CA 1
ATOM 735 C C . THR A 1 87 ? 1.944 -2.155 -7.328 1.00 74.94 87 THR A C 1
ATOM 737 O O . THR A 1 87 ? 3.052 -2.401 -6.864 1.00 74.94 87 THR A O 1
ATOM 740 N N . GLY A 1 88 ? 0.999 -3.090 -7.469 1.00 74.75 88 GLY A N 1
ATOM 741 C CA . GLY A 1 88 ? 1.194 -4.497 -7.111 1.00 74.75 88 GLY A CA 1
ATOM 742 C C . GLY A 1 88 ? 2.347 -5.150 -7.872 1.00 74.75 88 GLY A C 1
ATOM 743 O O . GLY A 1 88 ? 3.196 -5.787 -7.261 1.00 74.75 88 GLY A O 1
ATOM 744 N N . VAL A 1 89 ? 2.454 -4.907 -9.183 1.00 75.50 89 VAL A N 1
ATOM 745 C CA . VAL A 1 89 ? 3.588 -5.391 -9.997 1.00 75.50 89 VAL A CA 1
ATOM 746 C C . VAL A 1 89 ? 4.912 -4.819 -9.504 1.00 75.50 89 VAL A C 1
ATOM 748 O O . VAL A 1 89 ? 5.910 -5.531 -9.428 1.00 75.50 89 VAL A O 1
ATOM 751 N N . HIS A 1 90 ? 4.933 -3.533 -9.152 1.00 73.50 90 HIS A N 1
ATOM 752 C CA . HIS A 1 90 ? 6.117 -2.940 -8.555 1.00 73.50 90 HIS A CA 1
ATOM 753 C C . HIS A 1 90 ? 6.450 -3.648 -7.232 1.00 73.50 90 HIS A C 1
ATOM 755 O O . HIS A 1 90 ? 7.585 -4.093 -7.062 1.00 73.50 90 HIS A O 1
ATOM 761 N N . LEU A 1 91 ? 5.474 -3.792 -6.333 1.00 77.00 91 LEU A N 1
ATOM 762 C CA . LEU A 1 91 ? 5.615 -4.406 -5.009 1.00 77.00 91 LEU A CA 1
ATOM 763 C C . LEU A 1 91 ? 5.799 -5.927 -5.036 1.00 77.00 91 LEU A C 1
ATOM 765 O O . LEU A 1 91 ? 5.943 -6.512 -3.972 1.00 77.00 91 LEU A O 1
ATOM 769 N N . LEU A 1 92 ? 5.872 -6.572 -6.202 1.00 79.38 92 LEU A N 1
ATOM 770 C CA . LEU A 1 92 ? 6.029 -8.023 -6.307 1.00 79.38 92 LEU A CA 1
ATOM 771 C C . LEU A 1 92 ? 7.177 -8.594 -5.447 1.00 79.38 92 LEU A C 1
ATOM 773 O O . LEU A 1 92 ? 6.914 -9.548 -4.725 1.00 79.38 92 LEU A O 1
ATOM 777 N N . PRO A 1 93 ? 8.392 -8.006 -5.403 1.00 76.25 93 PRO A N 1
ATOM 778 C CA . PRO A 1 93 ? 9.458 -8.511 -4.532 1.00 76.25 93 PRO A CA 1
ATOM 779 C C . PRO A 1 93 ? 9.124 -8.428 -3.036 1.00 76.25 93 PRO A C 1
ATOM 781 O O . PRO A 1 93 ? 9.677 -9.185 -2.250 1.00 76.25 93 PRO A O 1
ATOM 784 N N . PHE A 1 94 ? 8.256 -7.489 -2.642 1.00 79.44 94 PHE A N 1
ATOM 785 C CA . PHE A 1 94 ? 7.738 -7.383 -1.278 1.00 79.44 94 P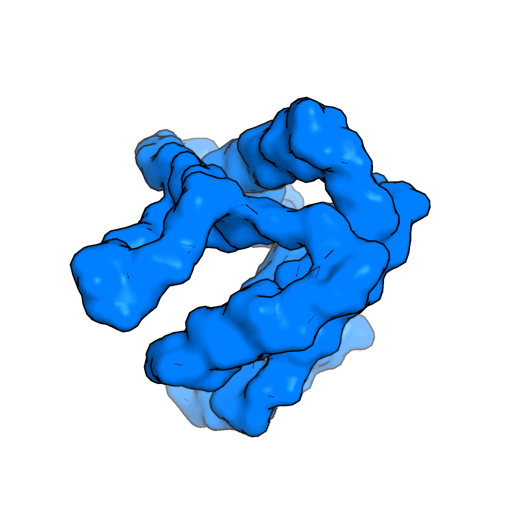HE A CA 1
ATOM 786 C C . PHE A 1 94 ? 6.661 -8.440 -1.023 1.00 79.44 94 PHE A C 1
ATOM 788 O O . PHE A 1 94 ? 6.723 -9.140 -0.024 1.00 79.44 94 PHE A O 1
ATOM 795 N N . ILE A 1 95 ? 5.723 -8.614 -1.958 1.00 83.00 95 ILE A N 1
ATOM 796 C CA . ILE A 1 95 ? 4.664 -9.631 -1.864 1.00 83.00 95 ILE A CA 1
ATOM 797 C C . ILE A 1 95 ? 5.263 -11.044 -1.784 1.00 83.00 95 ILE A C 1
AT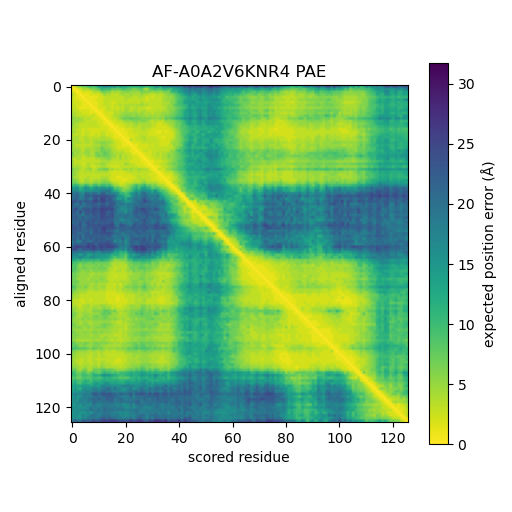OM 799 O O . ILE A 1 95 ? 4.748 -11.871 -1.049 1.00 83.00 95 ILE A O 1
ATOM 803 N N . GLU A 1 96 ? 6.356 -11.315 -2.506 1.00 83.12 96 GLU A N 1
ATOM 804 C CA . GLU A 1 96 ? 7.071 -12.602 -2.465 1.00 83.12 96 GLU A CA 1
ATOM 805 C C . GLU A 1 96 ? 7.730 -12.893 -1.102 1.00 83.12 96 GLU A C 1
ATOM 807 O O . GLU A 1 96 ? 8.001 -14.052 -0.802 1.00 83.12 96 GLU A O 1
ATOM 812 N N . GLN A 1 97 ? 8.016 -11.863 -0.300 1.00 81.69 97 GLN A N 1
ATOM 813 C CA . GLN A 1 97 ? 8.653 -11.984 1.021 1.00 81.69 97 GLN A CA 1
ATOM 814 C C . GLN A 1 97 ? 7.650 -11.877 2.175 1.00 81.69 97 GLN A C 1
ATOM 816 O O . GLN A 1 97 ? 7.937 -12.330 3.278 1.00 81.69 97 GLN A O 1
ATOM 821 N N . TRP A 1 98 ? 6.487 -11.284 1.917 1.00 84.12 98 TRP A N 1
ATOM 822 C CA . TRP A 1 98 ? 5.392 -11.157 2.865 1.00 84.12 98 TRP A CA 1
ATOM 823 C C . TRP A 1 98 ? 4.733 -12.521 3.098 1.00 84.12 98 TRP A C 1
ATOM 825 O O . TRP A 1 98 ? 4.253 -13.163 2.166 1.00 84.12 98 TRP A O 1
ATOM 835 N N . ASP A 1 99 ? 4.701 -12.967 4.349 1.00 85.31 99 ASP A N 1
ATOM 836 C CA . ASP A 1 99 ? 4.270 -14.310 4.749 1.00 85.31 99 ASP A CA 1
ATOM 837 C C . ASP A 1 99 ? 2.752 -14.442 4.967 1.00 85.31 99 ASP A C 1
ATOM 839 O O . ASP A 1 99 ? 2.250 -15.533 5.250 1.00 85.31 99 ASP A O 1
ATOM 843 N N . LYS A 1 100 ? 1.997 -13.349 4.799 1.00 90.00 100 LYS A N 1
ATOM 844 C CA . LYS A 1 100 ? 0.541 -13.299 5.002 1.00 90.00 100 LYS A CA 1
ATOM 845 C C . LYS A 1 100 ? -0.233 -13.074 3.694 1.00 90.00 100 LYS A C 1
ATOM 847 O O . LYS A 1 100 ? 0.342 -12.689 2.675 1.00 90.00 100 LYS A O 1
ATOM 852 N N . PRO A 1 101 ? -1.566 -13.267 3.687 1.00 92.12 101 PRO A N 1
ATOM 853 C CA . PRO A 1 101 ? -2.383 -13.048 2.499 1.00 92.12 101 PRO A CA 1
ATOM 854 C C . PRO A 1 101 ? -2.239 -11.644 1.890 1.00 92.12 101 PRO A C 1
ATOM 856 O O . PRO A 1 101 ? -2.316 -10.621 2.579 1.00 92.12 101 PRO A O 1
ATOM 859 N N . CYS A 1 102 ? -2.095 -11.599 0.564 1.00 91.00 102 CYS A N 1
ATOM 860 C CA . CYS A 1 102 ? -2.082 -10.369 -0.220 1.00 91.00 102 CYS A CA 1
ATOM 861 C C . CYS A 1 102 ? -3.133 -10.423 -1.335 1.00 91.00 102 CYS A C 1
ATOM 863 O O . CYS A 1 102 ? -3.214 -11.390 -2.090 1.00 91.00 102 CYS A O 1
ATOM 865 N N . VAL A 1 103 ? -3.923 -9.357 -1.454 1.00 90.94 103 VAL A N 1
ATOM 866 C CA . VAL A 1 103 ? -4.906 -9.155 -2.520 1.00 90.94 103 VAL A CA 1
ATOM 867 C C . VAL A 1 103 ? -4.450 -7.987 -3.382 1.00 90.94 103 VAL A C 1
ATOM 869 O O . VAL A 1 103 ? -4.118 -6.923 -2.867 1.00 90.94 103 VAL A O 1
ATOM 872 N N . VAL A 1 104 ? -4.479 -8.150 -4.703 1.00 88.81 104 VAL A N 1
ATOM 873 C CA . VAL A 1 104 ? -4.173 -7.072 -5.651 1.00 88.81 104 VAL A CA 1
ATOM 874 C C . VAL A 1 104 ? -5.378 -6.846 -6.552 1.00 88.81 104 VAL A C 1
ATOM 876 O O . VAL A 1 104 ? -5.831 -7.762 -7.238 1.00 88.81 104 VAL A O 1
ATOM 879 N N . SER A 1 105 ? -5.902 -5.623 -6.560 1.00 86.50 105 SER A N 1
ATOM 880 C CA . SER A 1 105 ? -6.962 -5.220 -7.482 1.00 86.50 105 SER A CA 1
ATOM 881 C C . SER A 1 105 ? -6.360 -4.621 -8.747 1.00 86.50 105 SER A C 1
ATOM 883 O O . SER A 1 105 ? -5.509 -3.739 -8.693 1.00 86.50 105 SER A O 1
ATOM 885 N N . PHE A 1 106 ? -6.813 -5.109 -9.901 1.00 83.75 106 PHE A N 1
ATOM 886 C CA . PHE A 1 106 ? -6.437 -4.573 -11.205 1.00 83.75 106 PHE A CA 1
ATOM 887 C C . PHE A 1 106 ? -7.608 -3.789 -11.783 1.00 83.75 106 PHE A C 1
ATOM 889 O O . PHE A 1 106 ? -8.700 -4.326 -11.977 1.00 83.75 106 PHE A O 1
ATOM 896 N N . HIS A 1 107 ? -7.374 -2.519 -12.089 1.00 79.50 107 HIS A N 1
ATOM 897 C CA . HIS A 1 107 ? -8.316 -1.694 -12.830 1.00 79.50 107 HIS A CA 1
ATOM 898 C C . HIS A 1 107 ? -7.900 -1.639 -14.305 1.00 79.50 107 HIS A C 1
ATOM 900 O O . HIS A 1 107 ? -6.726 -1.783 -14.627 1.00 79.50 107 HIS A O 1
ATOM 906 N N . GLY A 1 108 ? -8.838 -1.416 -15.233 1.00 69.19 108 GLY A N 1
ATOM 907 C CA . GLY A 1 108 ? -8.552 -1.487 -16.680 1.00 69.19 108 GLY A CA 1
ATOM 908 C C . GLY A 1 108 ? -7.404 -0.581 -17.160 1.00 69.19 108 GLY A C 1
ATOM 909 O O . GLY A 1 108 ? -6.709 -0.921 -18.113 1.00 69.19 108 GLY A O 1
ATOM 910 N N . ALA A 1 109 ? -7.149 0.532 -16.464 1.00 69.38 109 ALA A N 1
ATOM 911 C CA . ALA A 1 109 ? -6.009 1.411 -16.731 1.00 69.38 109 ALA A CA 1
ATOM 912 C C . ALA A 1 109 ? -4.653 0.824 -16.286 1.00 69.38 109 ALA A C 1
ATOM 914 O O . ALA A 1 109 ? -3.622 1.182 -16.851 1.00 69.38 109 ALA A O 1
ATOM 915 N N . ASP A 1 110 ? -4.638 -0.085 -15.307 1.00 67.81 110 ASP A N 1
ATOM 916 C CA . ASP A 1 110 ? -3.419 -0.718 -14.785 1.00 67.81 110 ASP A CA 1
ATOM 917 C C . ASP A 1 110 ? -2.815 -1.726 -15.771 1.00 67.81 110 ASP A C 1
ATOM 919 O O . ASP A 1 110 ? -1.607 -1.951 -15.758 1.00 67.81 110 ASP A O 1
ATOM 923 N N . VAL A 1 111 ? -3.648 -2.308 -16.639 1.00 63.88 111 VAL A N 1
ATOM 924 C CA . VAL A 1 111 ? -3.258 -3.289 -17.670 1.00 63.88 111 VAL A CA 1
ATOM 925 C C . VAL A 1 111 ? -3.181 -2.635 -19.059 1.00 63.88 111 VAL A C 1
ATOM 927 O O . VAL A 1 111 ? -2.953 -3.298 -20.070 1.00 63.88 111 VAL A O 1
ATOM 930 N N . ALA A 1 112 ? -3.377 -1.314 -19.135 1.00 66.31 112 ALA A N 1
ATOM 931 C CA . ALA A 1 112 ? -3.370 -0.597 -20.398 1.00 66.31 112 ALA A CA 1
ATOM 932 C C . ALA A 1 112 ? -1.992 -0.685 -21.066 1.00 66.31 112 ALA A C 1
ATOM 934 O O . ALA A 1 112 ? -0.950 -0.429 -20.457 1.00 66.31 112 ALA A O 1
ATOM 935 N N . HIS A 1 113 ? -1.994 -1.020 -22.355 1.00 63.53 113 HIS A N 1
ATOM 936 C CA . HIS A 1 113 ? -0.773 -1.110 -23.136 1.00 63.53 113 HIS A CA 1
ATOM 937 C C . HIS A 1 113 ? -0.140 0.279 -23.270 1.00 63.53 113 HIS A C 1
ATOM 939 O O . HIS A 1 113 ? -0.656 1.148 -23.975 1.00 63.53 113 HIS A O 1
ATOM 945 N N . LYS A 1 114 ? 1.004 0.491 -22.616 1.00 67.38 114 LYS A N 1
ATOM 946 C CA . LYS A 1 114 ? 1.754 1.744 -22.728 1.00 67.38 114 LYS A CA 1
ATOM 947 C C . LYS A 1 114 ? 2.523 1.743 -24.043 1.00 67.38 114 LYS A C 1
ATOM 949 O O . LYS A 1 114 ? 3.619 1.196 -24.123 1.00 67.38 114 LYS A O 1
ATOM 954 N N . LYS A 1 115 ? 1.914 2.310 -25.090 1.00 63.91 115 LYS A N 1
ATOM 955 C CA . LYS A 1 115 ? 2.497 2.401 -26.444 1.00 63.91 115 LYS A CA 1
ATOM 956 C C . LYS A 1 115 ? 3.831 3.156 -26.460 1.00 63.91 115 LYS A C 1
ATOM 958 O O . LYS A 1 115 ? 4.680 2.884 -27.298 1.00 63.91 115 LYS A O 1
ATOM 963 N N . ASP A 1 116 ? 4.024 4.034 -25.487 1.00 69.75 116 ASP A N 1
ATOM 964 C CA . ASP A 1 116 ? 5.197 4.898 -25.336 1.00 69.75 116 ASP A CA 1
ATOM 965 C C . ASP A 1 116 ? 6.413 4.140 -24.768 1.00 69.75 116 ASP A C 1
ATOM 967 O O . ASP A 1 116 ? 7.541 4.633 -24.796 1.00 69.75 116 ASP A O 1
ATOM 971 N N . ILE A 1 117 ? 6.205 2.926 -24.244 1.00 63.91 117 ILE A N 1
ATOM 972 C CA . ILE A 1 117 ? 7.265 2.084 -23.694 1.00 63.91 117 ILE A CA 1
ATOM 973 C C . ILE A 1 117 ? 7.643 1.030 -24.734 1.00 63.91 117 ILE A C 1
ATOM 975 O O . ILE A 1 117 ? 6.892 0.091 -25.001 1.00 63.91 117 ILE A O 1
ATOM 979 N N . LYS A 1 118 ? 8.859 1.146 -25.281 1.00 65.81 118 LYS A N 1
ATOM 980 C CA . LYS A 1 118 ? 9.423 0.140 -26.189 1.00 65.81 118 LYS A CA 1
ATOM 981 C C . LYS A 1 118 ? 9.441 -1.241 -25.519 1.00 65.81 118 LYS A C 1
ATOM 983 O O . LYS A 1 118 ? 9.908 -1.370 -24.378 1.00 65.81 118 LYS A O 1
ATOM 988 N N . ASP A 1 119 ? 8.934 -2.243 -26.236 1.00 66.31 119 ASP A N 1
ATOM 989 C CA . ASP A 1 119 ? 8.840 -3.650 -25.822 1.00 66.31 119 ASP A CA 1
ATOM 990 C C . ASP A 1 119 ? 8.095 -3.873 -24.493 1.00 66.31 119 ASP A C 1
ATOM 992 O O . ASP A 1 119 ? 8.426 -4.766 -23.714 1.00 66.31 119 ASP A O 1
ATOM 996 N N . TYR A 1 120 ? 7.067 -3.059 -24.220 1.00 63.59 120 TYR A N 1
ATOM 997 C CA . TYR A 1 120 ? 6.218 -3.190 -23.032 1.00 63.59 120 TYR A CA 1
ATOM 998 C C . TYR A 1 120 ? 5.658 -4.610 -22.802 1.00 63.59 120 TYR A C 1
ATOM 1000 O O . TYR A 1 120 ? 5.844 -5.125 -21.702 1.00 63.59 120 TYR A O 1
ATOM 1008 N N . PRO A 1 121 ? 5.057 -5.303 -23.792 1.00 65.94 121 PRO A N 1
ATOM 1009 C CA . PRO A 1 121 ? 4.485 -6.629 -23.554 1.00 65.94 121 PRO A CA 1
ATOM 1010 C C . PRO A 1 121 ? 5.541 -7.711 -23.298 1.00 65.94 121 PRO A C 1
ATOM 1012 O O . PRO A 1 121 ? 5.267 -8.652 -22.561 1.00 65.94 121 PRO A O 1
ATOM 1015 N N . ALA A 1 122 ? 6.758 -7.571 -23.836 1.00 65.81 122 ALA A N 1
ATOM 1016 C CA . ALA A 1 122 ? 7.860 -8.479 -23.521 1.00 65.81 122 ALA A CA 1
ATOM 1017 C C . ALA A 1 122 ? 8.361 -8.280 -22.081 1.00 65.81 122 ALA A C 1
ATOM 1019 O O . ALA A 1 122 ? 8.668 -9.247 -21.401 1.00 65.81 122 ALA A O 1
ATOM 1020 N N . LYS A 1 123 ? 8.365 -7.036 -21.585 1.00 58.91 123 LYS A N 1
ATOM 1021 C CA . LYS A 1 123 ? 8.724 -6.704 -20.194 1.00 58.91 123 LYS A CA 1
ATOM 1022 C C . LYS A 1 123 ? 7.685 -7.144 -19.159 1.00 58.91 123 LYS A C 1
ATOM 1024 O O . LYS A 1 123 ? 7.995 -7.160 -17.973 1.00 58.91 123 LYS A O 1
ATOM 1029 N N . LEU A 1 124 ? 6.460 -7.446 -19.591 1.00 60.03 124 LEU A N 1
ATOM 1030 C CA . LEU A 1 124 ? 5.393 -7.975 -18.736 1.00 60.03 124 LEU A CA 1
ATOM 1031 C C . LEU A 1 124 ? 5.436 -9.502 -18.604 1.00 60.03 124 LEU A C 1
ATOM 1033 O O . LEU A 1 124 ? 4.768 -10.051 -17.731 1.00 60.03 124 LEU A O 1
ATOM 1037 N N . ARG A 1 125 ? 6.188 -10.191 -19.468 1.00 58.78 125 ARG A N 1
ATOM 1038 C CA . ARG A 1 125 ? 6.384 -11.639 -19.396 1.00 58.78 125 ARG A CA 1
ATOM 1039 C C . ARG A 1 125 ? 7.625 -11.904 -18.544 1.00 58.78 125 ARG A C 1
ATOM 1041 O O . ARG A 1 125 ? 8.697 -11.393 -18.862 1.00 58.78 125 ARG A O 1
ATOM 1048 N N . ARG A 1 126 ? 7.445 -12.632 -17.441 1.00 56.09 126 ARG A N 1
ATOM 1049 C CA . ARG A 1 126 ? 8.539 -13.179 -16.631 1.00 56.09 126 ARG A CA 1
ATOM 1050 C C . ARG A 1 126 ? 8.933 -14.539 -17.191 1.00 56.09 126 ARG A C 1
ATOM 1052 O O . ARG A 1 126 ? 8.006 -15.260 -17.623 1.00 56.09 126 ARG A O 1
#

Secondary structure (DSSP, 8-state):
-HHHHHHHHH--SS---EEES----TTTS--S-EEE-------HHHHHHHHHTS---HHHHTSHHHHHHHHHHHTT-S-EEES-HHHHHHTHHHHTT--S-EEE---TTTT---TTSTTHHHHT--

Mean predicted aligned error: 10.01 Å

Radius of gyration: 16.42 Å; Cα contacts (8 Å, |Δi|>4): 100; chains: 1; bounding box: 43×32×40 Å

Sequence (126 aa):
MLHIYRQVKALRGVDTFVVTKEVQNAERFPFEKIEVIPKRRTNLFVHGWLKFVERRPPIVYRGEYQTLDSLLERHGADLMHIYFGHTGVHLLPFIEQWDKPCVVSFHGADVAHKKDIKDYPAKLRR

Nearest PDB structures (foldseek):
  3wy7-assembly2_C  TM=6.617E-01  e=4.549E+00  Mycolicibacterium smegmatis MC2 155
  6c3b-assembly1_A  TM=3.938E-01  e=3.499E+00  Streptantibioticus cattleyicolor NRRL 8057 = DSM 46488
  8eol-assembly1_A  TM=4.793E-01  e=5.915E+00  Shewanella denitrificans OS217

Foldseek 3Di:
DVVVLCVQVVDDPDDDAAEEQDDPPCVPRPDDRYHHDDQDDQDVVVVCCCVPPVVDQPCVRRCVLVVVVVVCVVVVPQEAEAEEQLVCVSCVVSVVVDPHHYHYDYDPVNPDDPPVDPPRVVVVPD

Solvent-accessible surface area (backbone atoms only — not comparable to full-atom values): 8101 Å² total; per-residue (Å²): 114,69,68,58,56,51,54,68,70,66,61,73,98,65,92,78,71,46,80,38,79,73,88,76,61,55,93,82,57,78,71,86,54,64,45,69,54,77,87,65,86,73,57,69,65,62,50,50,45,38,59,74,73,66,66,56,64,76,53,75,73,57,55,51,52,63,54,50,51,53,48,40,59,73,68,63,61,72,64,47,76,35,74,47,30,54,57,38,63,63,43,39,76,54,59,76,68,49,92,58,56,73,47,69,38,72,46,79,76,52,73,51,83,56,83,89,43,86,64,46,73,64,74,70,56,129